Protein AF-A0A2V2D8F5-F1 (afdb_monomer_lite)

Secondary structure (DSSP, 8-state):
--PPP------PPPPP------HHHHHHHHHHHHHHSTT-HHHHHHHHHHHHHH-HHHHHHHHHHHHHHHHHS-----------------

Foldseek 3Di:
DDDDDPPPPPPDDDDDDDDDDDPVVVVVLQVCCVVPVVSPSVVSVVVVVVVCCVPPVSVVVCPVVVVVVPVVDDDPPDD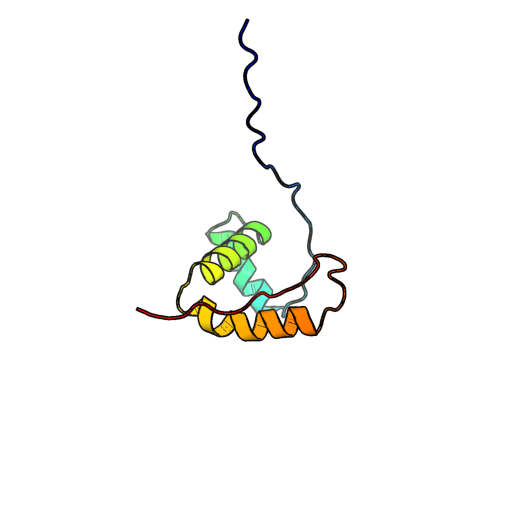DDDDDDDDDDD

Structure (mmCIF, N/CA/C/O backbone):
data_AF-A0A2V2D8F5-F1
#
_entry.id   AF-A0A2V2D8F5-F1
#
loop_
_atom_site.group_PDB
_atom_site.id
_atom_site.type_symbol
_atom_site.label_atom_id
_atom_site.label_alt_id
_atom_site.label_comp_id
_atom_site.label_asym_id
_atom_site.label_entity_id
_atom_site.label_seq_id
_atom_site.pdbx_PDB_ins_code
_atom_site.Cartn_x
_atom_site.Cartn_y
_atom_site.Cartn_z
_atom_site.occupancy
_atom_site.B_iso_or_equiv
_atom_site.auth_seq_id
_atom_site.auth_comp_id
_atom_site.auth_asym_id
_atom_site.auth_atom_id
_atom_site.pdbx_PDB_model_num
ATOM 1 N N . MET A 1 1 ? 17.863 -2.666 -47.120 1.00 48.50 1 MET A N 1
ATOM 2 C CA . MET A 1 1 ? 16.674 -2.747 -46.241 1.00 48.50 1 MET A CA 1
ATOM 3 C C . MET A 1 1 ? 17.149 -2.825 -44.792 1.00 48.50 1 MET A C 1
ATOM 5 O O . MET A 1 1 ? 17.772 -3.813 -44.428 1.00 48.50 1 MET A O 1
ATOM 9 N N . LYS A 1 2 ? 16.979 -1.761 -43.995 1.00 49.56 2 LYS A N 1
ATOM 10 C CA . LYS A 1 2 ? 17.429 -1.719 -42.590 1.00 49.56 2 LYS A CA 1
ATOM 11 C C . LYS A 1 2 ? 16.350 -2.361 -41.708 1.00 49.56 2 LYS A C 1
ATOM 13 O O . LYS A 1 2 ? 15.234 -1.858 -41.661 1.00 49.56 2 LYS A O 1
ATOM 18 N N . LYS A 1 3 ? 16.660 -3.487 -41.056 1.00 52.47 3 LYS A N 1
ATOM 19 C CA . LYS A 1 3 ? 15.766 -4.121 -40.071 1.00 52.47 3 LYS A CA 1
ATOM 20 C C . LYS A 1 3 ? 15.691 -3.225 -38.830 1.00 52.47 3 LYS A C 1
ATOM 22 O O . LYS A 1 3 ? 16.727 -2.903 -38.254 1.00 52.47 3 LYS A O 1
ATOM 27 N N . ALA A 1 4 ? 14.483 -2.825 -38.440 1.00 51.91 4 ALA A N 1
ATOM 28 C CA . ALA A 1 4 ? 14.245 -2.126 -37.183 1.00 51.91 4 ALA A CA 1
ATOM 29 C C . ALA A 1 4 ? 14.610 -3.056 -36.015 1.00 51.91 4 ALA A C 1
ATOM 31 O O . ALA A 1 4 ? 14.122 -4.187 -35.943 1.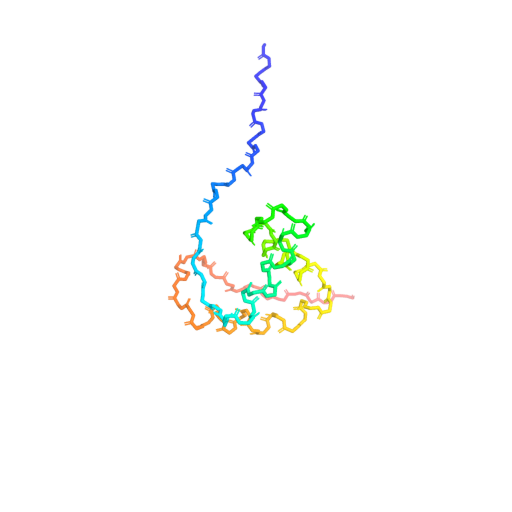00 51.91 4 ALA A O 1
ATOM 32 N N . ARG A 1 5 ? 15.496 -2.599 -35.123 1.00 55.66 5 ARG A N 1
ATOM 33 C CA . ARG A 1 5 ? 15.755 -3.281 -33.853 1.00 55.66 5 ARG A CA 1
ATOM 34 C C . ARG A 1 5 ? 14.484 -3.154 -33.013 1.00 55.66 5 ARG A C 1
ATOM 36 O O . ARG A 1 5 ? 14.017 -2.050 -32.762 1.00 55.66 5 ARG A O 1
ATOM 43 N N . LYS A 1 6 ? 13.887 -4.290 -32.650 1.00 53.72 6 LYS A N 1
ATOM 44 C CA . LYS A 1 6 ? 12.806 -4.354 -31.665 1.00 53.72 6 LYS A CA 1
ATOM 45 C C . LYS A 1 6 ? 13.456 -4.067 -30.315 1.00 53.72 6 LYS A C 1
ATOM 47 O O . LYS A 1 6 ? 14.051 -4.966 -29.728 1.00 53.72 6 LYS A O 1
ATOM 52 N N . ASP A 1 7 ? 13.386 -2.822 -29.862 1.00 55.66 7 ASP A N 1
ATOM 53 C CA . ASP A 1 7 ? 13.685 -2.498 -28.474 1.00 55.66 7 ASP A CA 1
ATOM 54 C C . ASP A 1 7 ? 12.682 -3.268 -27.613 1.00 55.66 7 ASP A C 1
ATOM 56 O O . ASP A 1 7 ? 11.480 -2.989 -27.591 1.00 55.66 7 ASP A O 1
ATOM 60 N N . SER A 1 8 ? 13.178 -4.339 -26.999 1.00 52.03 8 SER A N 1
ATOM 61 C CA . SER A 1 8 ? 12.465 -5.157 -26.032 1.00 52.03 8 SER A CA 1
ATOM 62 C C . SER A 1 8 ? 12.091 -4.264 -24.854 1.00 52.03 8 SER A C 1
ATOM 64 O O . SER A 1 8 ? 12.877 -4.082 -23.926 1.00 52.03 8 SER A O 1
ATOM 66 N N . LYS A 1 9 ? 10.887 -3.684 -24.888 1.00 58.00 9 LYS A N 1
ATOM 67 C CA . LYS A 1 9 ? 10.255 -3.135 -23.690 1.00 58.00 9 LYS A CA 1
ATOM 68 C C . LYS A 1 9 ? 10.147 -4.295 -22.707 1.00 58.00 9 LYS A C 1
ATOM 70 O O . LYS A 1 9 ? 9.383 -5.224 -22.960 1.00 58.00 9 LYS A O 1
ATOM 75 N N . TYR A 1 10 ? 10.945 -4.263 -21.643 1.00 53.25 10 TYR A N 1
ATOM 76 C CA . TYR A 1 10 ? 10.879 -5.203 -20.527 1.00 53.25 10 TYR A CA 1
ATOM 77 C C . TYR A 1 10 ? 9.505 -5.079 -19.851 1.00 53.25 10 TYR A C 1
ATOM 79 O O . TYR A 1 10 ? 9.348 -4.412 -18.836 1.00 53.25 10 TYR A O 1
ATOM 87 N N . PHE A 1 11 ? 8.481 -5.690 -20.440 1.00 55.34 11 PHE A N 1
ATOM 88 C CA . PHE A 1 11 ? 7.241 -6.001 -19.749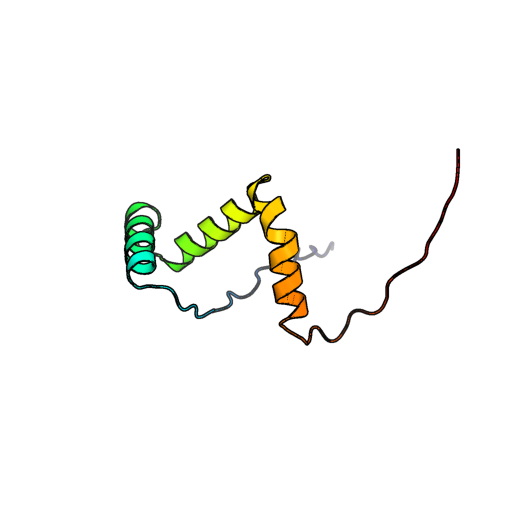 1.00 55.34 11 PHE A CA 1
ATOM 89 C C . PHE A 1 11 ? 7.511 -7.280 -18.967 1.00 55.34 11 PHE A C 1
ATOM 91 O O . PHE A 1 11 ? 7.360 -8.386 -19.487 1.00 55.34 11 PHE A O 1
ATOM 98 N N . SER A 1 12 ? 7.991 -7.131 -17.732 1.00 70.12 12 SER A N 1
ATOM 99 C CA . SER A 1 12 ? 8.011 -8.254 -16.805 1.00 70.12 12 SER A CA 1
ATOM 100 C C . SER A 1 12 ? 6.571 -8.705 -16.563 1.00 70.12 12 SER A C 1
ATOM 102 O O . SER A 1 12 ? 5.642 -7.901 -16.458 1.00 70.12 12 SER A O 1
ATOM 104 N N . THR A 1 13 ? 6.361 -10.017 -16.548 1.00 80.56 13 THR A N 1
ATOM 105 C CA . THR A 1 13 ? 5.044 -10.582 -16.256 1.00 80.56 13 THR A CA 1
ATOM 106 C C . THR A 1 13 ? 4.669 -10.224 -14.815 1.00 80.56 13 THR A C 1
ATOM 108 O O . THR A 1 13 ? 5.508 -10.399 -13.928 1.00 80.56 13 THR A O 1
ATOM 111 N N . PRO A 1 14 ? 3.449 -9.723 -14.546 1.00 80.19 14 PRO A N 1
ATOM 112 C CA . PRO A 1 14 ? 3.038 -9.399 -13.187 1.00 80.19 14 PRO A CA 1
ATOM 113 C C . PRO A 1 14 ? 3.093 -10.653 -12.307 1.00 80.19 14 PRO A C 1
ATOM 115 O O . PRO A 1 14 ? 2.514 -11.689 -12.636 1.00 80.19 14 PRO A O 1
ATOM 118 N N . VAL A 1 15 ? 3.806 -10.557 -11.184 1.00 84.88 15 VAL A N 1
ATOM 119 C CA . VAL A 1 15 ? 3.964 -11.651 -10.220 1.00 84.88 15 VAL A CA 1
ATOM 120 C C . VAL A 1 15 ? 2.965 -11.466 -9.089 1.00 84.88 15 VAL A C 1
ATOM 122 O O . VAL A 1 15 ? 2.916 -10.415 -8.453 1.00 84.88 15 VAL A O 1
ATOM 125 N N . ARG A 1 16 ? 2.187 -12.509 -8.797 1.00 87.50 16 ARG A N 1
ATOM 126 C CA . ARG A 1 16 ? 1.277 -12.514 -7.651 1.00 87.50 16 ARG A CA 1
ATOM 127 C C . ARG A 1 16 ? 2.038 -12.895 -6.382 1.00 87.50 16 ARG A C 1
ATOM 129 O O . ARG A 1 16 ? 2.739 -13.905 -6.354 1.00 87.50 16 ARG A O 1
ATOM 136 N N . LYS A 1 17 ? 1.873 -12.103 -5.326 1.00 85.88 17 LYS A N 1
ATOM 137 C CA . LYS A 1 17 ? 2.387 -12.388 -3.982 1.00 85.88 17 LYS A CA 1
ATOM 138 C C . LYS A 1 17 ? 1.229 -12.358 -2.992 1.00 85.88 17 LYS A C 1
ATOM 140 O O . LYS A 1 17 ? 0.327 -11.535 -3.123 1.00 85.88 17 LYS A O 1
ATOM 145 N N . THR A 1 18 ? 1.269 -13.258 -2.019 1.00 91.81 18 THR A N 1
ATOM 146 C CA . THR A 1 18 ? 0.345 -13.263 -0.883 1.00 91.81 18 THR A CA 1
ATOM 147 C C . THR A 1 18 ? 1.106 -12.759 0.331 1.00 91.81 18 THR A C 1
ATOM 149 O O . THR A 1 18 ? 2.222 -13.211 0.579 1.00 91.81 18 THR A O 1
ATOM 152 N N . ILE A 1 19 ? 0.512 -11.827 1.068 1.00 86.56 19 ILE A N 1
ATOM 153 C CA . ILE A 1 19 ? 1.064 -11.284 2.309 1.00 86.56 19 ILE A CA 1
ATOM 154 C C . ILE A 1 19 ? 0.020 -11.402 3.416 1.00 86.56 19 ILE A C 1
ATOM 156 O O . ILE A 1 19 ? -1.181 -11.384 3.146 1.00 86.56 19 ILE A O 1
ATOM 160 N N . SER A 1 20 ? 0.483 -11.511 4.656 1.00 92.38 20 SER A N 1
ATOM 161 C CA . SER A 1 20 ? -0.368 -11.517 5.844 1.00 92.38 20 SER A CA 1
ATOM 162 C C . SER A 1 20 ? -0.063 -10.275 6.669 1.00 92.38 20 SER A C 1
ATOM 164 O O . SER A 1 20 ? 1.086 -10.034 7.028 1.00 92.38 20 SER A O 1
ATOM 166 N N . ILE A 1 21 ? -1.094 -9.484 6.949 1.00 91.75 21 ILE A N 1
ATOM 167 C CA . ILE A 1 21 ? -1.025 -8.264 7.759 1.00 91.75 21 ILE A CA 1
ATOM 168 C C . ILE A 1 21 ? -2.188 -8.257 8.753 1.00 91.75 21 ILE A C 1
ATOM 170 O O . ILE A 1 21 ? -3.141 -9.022 8.600 1.00 91.75 21 ILE A O 1
ATOM 174 N N . SER A 1 22 ? -2.111 -7.416 9.784 1.00 97.12 22 SER A N 1
ATOM 175 C CA . SER A 1 22 ? -3.215 -7.265 10.733 1.00 97.12 22 SER A CA 1
ATOM 176 C C . SER A 1 22 ? -4.453 -6.675 10.048 1.00 97.12 22 SER A C 1
ATOM 178 O O . SER A 1 22 ? -4.341 -5.895 9.098 1.00 97.12 22 SER 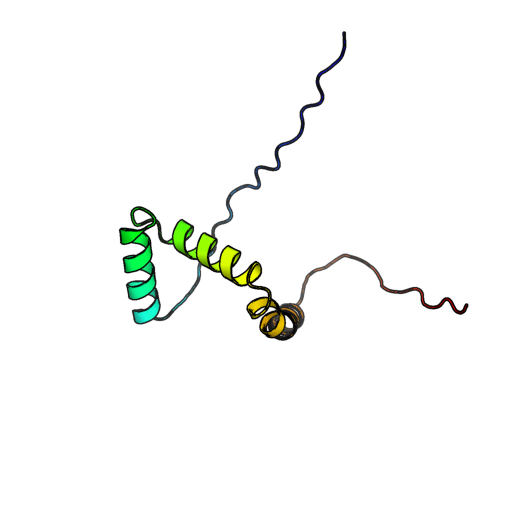A O 1
ATOM 180 N N . GLN A 1 23 ? -5.637 -7.013 10.567 1.00 96.31 23 GLN A N 1
ATOM 181 C CA . GLN A 1 23 ? -6.905 -6.519 10.024 1.00 96.31 23 GLN A CA 1
ATOM 182 C C . GLN A 1 23 ? -6.961 -4.986 10.023 1.00 96.31 23 GLN A C 1
ATOM 184 O O . GLN A 1 23 ? -7.305 -4.386 9.014 1.00 96.31 23 GLN A O 1
ATOM 189 N N . THR A 1 24 ? -6.519 -4.344 11.106 1.00 97.19 24 THR A N 1
ATOM 190 C CA . THR A 1 24 ? -6.491 -2.880 11.210 1.00 97.19 24 THR A CA 1
ATOM 191 C C . THR A 1 24 ? -5.644 -2.236 10.111 1.00 97.19 24 THR A C 1
ATOM 193 O O . THR A 1 24 ? -6.049 -1.231 9.531 1.00 97.19 24 THR A O 1
ATOM 196 N N . THR A 1 25 ? -4.479 -2.810 9.793 1.00 93.81 25 THR A N 1
ATOM 197 C CA . THR A 1 25 ? -3.621 -2.298 8.715 1.00 93.81 25 THR A CA 1
ATOM 198 C C . THR A 1 25 ? -4.272 -2.499 7.351 1.00 93.81 25 THR A C 1
ATOM 200 O O . THR A 1 25 ? -4.199 -1.604 6.511 1.00 93.81 25 THR A O 1
ATOM 203 N N . LEU A 1 26 ? -4.932 -3.641 7.137 1.00 95.62 26 LEU A N 1
ATOM 204 C CA . LEU A 1 26 ? -5.674 -3.908 5.907 1.00 95.62 26 LEU A CA 1
ATOM 205 C C . LEU A 1 26 ? -6.814 -2.901 5.712 1.00 95.62 26 LEU A C 1
ATOM 207 O O . LEU A 1 26 ? -6.940 -2.342 4.627 1.00 95.62 26 LEU A O 1
ATOM 211 N N . ASP A 1 27 ? -7.589 -2.620 6.759 1.00 97.06 27 ASP A N 1
ATOM 212 C CA . ASP A 1 27 ? -8.718 -1.688 6.698 1.00 97.06 27 ASP A CA 1
ATOM 213 C C . ASP A 1 27 ? -8.256 -0.260 6.380 1.00 97.06 27 ASP A C 1
ATOM 215 O O . ASP A 1 27 ? -8.880 0.446 5.589 1.00 97.06 27 ASP A O 1
ATOM 219 N N . ILE A 1 28 ? -7.139 0.172 6.974 1.00 96.62 28 ILE A N 1
ATOM 220 C CA . ILE A 1 28 ? -6.535 1.474 6.673 1.00 96.62 28 ILE A CA 1
ATOM 221 C C . ILE A 1 28 ? -6.055 1.505 5.219 1.00 96.62 28 ILE A C 1
ATOM 223 O O . ILE A 1 28 ? -6.391 2.434 4.488 1.00 96.62 28 ILE A O 1
ATOM 227 N N . ALA A 1 29 ? -5.309 0.488 4.782 1.00 95.06 29 ALA A N 1
ATOM 228 C CA . ALA A 1 29 ? -4.794 0.413 3.418 1.00 95.06 29 ALA A CA 1
ATOM 229 C C . ALA A 1 29 ? -5.921 0.396 2.374 1.00 95.06 29 ALA A C 1
ATOM 231 O O . ALA A 1 29 ? -5.816 1.070 1.350 1.00 95.06 29 ALA A O 1
ATOM 232 N N . GLN A 1 30 ? -7.018 -0.316 2.648 1.00 97.12 30 GLN A N 1
ATOM 233 C CA . GLN A 1 30 ? -8.174 -0.359 1.760 1.00 97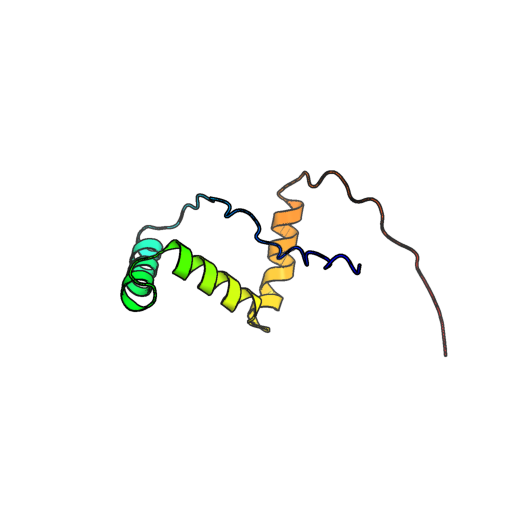.12 30 GLN A CA 1
ATOM 234 C C . GLN A 1 30 ? -8.858 1.006 1.651 1.00 97.12 30 GLN A C 1
ATOM 236 O O . GLN A 1 30 ? -9.161 1.418 0.539 1.00 97.12 30 GLN A O 1
ATOM 241 N N . LYS A 1 31 ? -9.010 1.759 2.751 1.00 97.62 31 LYS A N 1
ATOM 242 C CA . LYS A 1 31 ? -9.563 3.126 2.693 1.00 97.62 31 LYS A CA 1
ATOM 243 C C . LYS A 1 31 ? -8.763 4.038 1.761 1.00 97.62 31 LYS A C 1
ATOM 245 O O . LYS A 1 31 ? -9.348 4.732 0.936 1.00 97.62 31 LYS A O 1
ATOM 250 N N . PHE A 1 32 ? -7.432 4.002 1.846 1.00 96.31 32 PHE A N 1
ATOM 251 C CA . PHE A 1 32 ? -6.577 4.775 0.938 1.00 96.31 32 PHE A CA 1
ATOM 252 C C . PHE A 1 32 ? -6.654 4.273 -0.505 1.00 96.31 32 PHE A C 1
ATOM 254 O O . PHE A 1 32 ? -6.632 5.069 -1.444 1.00 96.31 32 PHE A O 1
ATOM 261 N N . ALA A 1 33 ? -6.753 2.958 -0.700 1.00 97.06 33 ALA A N 1
ATOM 262 C CA . ALA A 1 33 ? -6.937 2.395 -2.027 1.00 97.06 33 ALA A CA 1
ATOM 263 C C . ALA A 1 33 ? -8.270 2.843 -2.648 1.00 97.06 33 ALA A C 1
ATOM 265 O O . ALA A 1 33 ? -8.295 3.207 -3.822 1.00 97.06 33 ALA A O 1
ATOM 266 N N . ASP A 1 34 ? -9.355 2.862 -1.875 1.00 97.62 34 ASP A N 1
ATOM 267 C CA . ASP A 1 34 ? -10.676 3.322 -2.313 1.00 97.62 34 ASP A CA 1
ATOM 268 C C . ASP A 1 34 ? -10.648 4.801 -2.718 1.00 97.62 34 ASP A C 1
ATOM 270 O O . ASP A 1 34 ? -11.188 5.162 -3.763 1.00 97.62 34 ASP A O 1
ATOM 274 N N . GLU A 1 35 ? -9.961 5.640 -1.937 1.00 97.50 35 GLU A N 1
ATOM 275 C CA . GLU A 1 35 ? -9.888 7.087 -2.160 1.00 97.50 35 GLU A CA 1
ATOM 276 C C . GLU A 1 35 ? -8.988 7.477 -3.347 1.00 97.50 35 GLU A C 1
ATOM 278 O O . GLU A 1 35 ? -9.370 8.319 -4.158 1.00 97.50 35 GLU A O 1
ATOM 283 N N . TYR A 1 36 ? -7.813 6.850 -3.488 1.00 96.12 36 TYR A N 1
ATOM 284 C CA . TYR A 1 36 ? -6.773 7.304 -4.430 1.00 96.12 36 TYR A CA 1
ATOM 285 C C . TYR A 1 36 ? -6.464 6.326 -5.571 1.00 96.12 36 TYR A C 1
ATOM 287 O O . TYR A 1 36 ? -5.860 6.719 -6.567 1.00 96.12 36 TYR A O 1
ATOM 295 N N . TYR A 1 37 ? -6.864 5.059 -5.449 1.00 95.69 37 TYR A N 1
ATOM 296 C CA . TYR A 1 37 ? -6.503 3.982 -6.383 1.00 95.69 37 TYR A CA 1
ATOM 297 C C . TYR A 1 37 ? -7.725 3.205 -6.895 1.00 95.69 37 TYR A C 1
ATOM 299 O O . TYR A 1 37 ? -7.595 2.063 -7.338 1.00 95.69 37 TYR A O 1
ATOM 307 N N . SER A 1 38 ? -8.920 3.805 -6.835 1.00 96.44 38 SER A N 1
ATOM 308 C CA . SER A 1 38 ? -10.178 3.193 -7.297 1.00 96.44 38 SER A CA 1
ATOM 309 C C . SER A 1 38 ? -10.461 1.822 -6.659 1.00 96.44 38 SER A C 1
ATOM 311 O O . SER A 1 38 ? -10.950 0.904 -7.316 1.00 96.44 38 SER A O 1
ATOM 313 N N . GLY A 1 39 ? -10.086 1.663 -5.390 1.00 94.69 39 GLY A N 1
ATOM 314 C CA . GLY A 1 39 ? -10.224 0.429 -4.613 1.00 94.69 39 GLY A CA 1
ATOM 315 C C . GLY A 1 39 ? -9.172 -0.640 -4.907 1.00 94.69 39 GLY A C 1
ATOM 316 O O . GLY A 1 39 ? -9.212 -1.727 -4.327 1.00 94.69 39 GLY A O 1
ATOM 317 N N . ASN A 1 40 ? -8.197 -0.362 -5.779 1.00 96.50 40 ASN A N 1
ATOM 318 C CA . ASN A 1 40 ? -7.145 -1.313 -6.113 1.00 96.50 40 ASN A CA 1
ATOM 319 C C . ASN A 1 40 ? -6.047 -1.336 -5.040 1.00 96.50 40 ASN A C 1
ATOM 321 O O . ASN A 1 40 ? -5.051 -0.611 -5.110 1.00 96.50 40 ASN A O 1
ATOM 325 N N . LEU A 1 41 ? -6.209 -2.239 -4.072 1.00 94.94 41 LEU A N 1
ATOM 326 C CA . LEU A 1 41 ? -5.259 -2.425 -2.977 1.00 94.94 41 LEU A CA 1
ATOM 327 C C . LEU A 1 41 ? -3.848 -2.794 -3.460 1.00 94.94 41 LEU A C 1
ATOM 329 O O . LEU A 1 41 ? -2.861 -2.338 -2.889 1.00 94.94 41 LEU A O 1
ATOM 333 N N . SER A 1 42 ? -3.722 -3.591 -4.526 1.00 93.75 42 SER A N 1
ATOM 334 C CA . SER A 1 42 ? -2.407 -3.961 -5.067 1.00 93.75 42 SER A CA 1
ATOM 335 C C . SER A 1 42 ? -1.669 -2.761 -5.663 1.00 93.75 42 SER A C 1
ATOM 337 O O . SER A 1 42 ? -0.456 -2.661 -5.494 1.00 93.75 42 SER A O 1
ATOM 339 N N . ALA A 1 43 ? -2.384 -1.843 -6.319 1.00 93.31 43 ALA A N 1
ATOM 340 C CA . ALA A 1 43 ? -1.797 -0.615 -6.849 1.00 93.31 43 ALA A CA 1
ATOM 341 C C . ALA A 1 43 ? -1.340 0.321 -5.721 1.00 93.31 43 ALA A C 1
ATOM 343 O O . ALA A 1 43 ? -0.214 0.814 -5.768 1.00 93.31 43 ALA A O 1
ATOM 344 N N . PHE A 1 44 ? -2.168 0.488 -4.684 1.00 95.12 44 PHE A N 1
ATOM 345 C CA . PHE A 1 44 ? -1.806 1.261 -3.495 1.00 95.12 44 PHE A CA 1
ATOM 346 C C . PHE A 1 44 ? -0.537 0.709 -2.831 1.00 95.12 44 PHE A C 1
ATOM 348 O O . PHE A 1 44 ? 0.438 1.437 -2.667 1.00 95.12 44 PHE A O 1
ATOM 355 N N . LEU A 1 45 ? -0.505 -0.594 -2.525 1.00 92.25 45 LEU A N 1
ATOM 356 C CA . LEU A 1 45 ? 0.642 -1.223 -1.865 1.00 92.25 45 LEU A CA 1
ATOM 357 C C . LEU A 1 45 ? 1.919 -1.144 -2.710 1.00 92.25 45 LEU A C 1
ATOM 359 O O . LEU A 1 45 ? 2.990 -0.865 -2.173 1.00 92.25 45 LEU A O 1
ATOM 363 N N . ALA A 1 46 ? 1.822 -1.358 -4.026 1.00 90.44 46 ALA A N 1
ATOM 364 C CA . ALA A 1 46 ? 2.967 -1.221 -4.921 1.00 90.44 46 ALA A CA 1
ATOM 365 C C . ALA A 1 46 ? 3.515 0.214 -4.918 1.00 90.44 46 ALA A C 1
ATOM 367 O O . ALA A 1 46 ? 4.723 0.402 -4.782 1.00 90.44 46 ALA A O 1
ATOM 368 N N . ALA A 1 47 ? 2.636 1.218 -5.003 1.00 89.44 47 ALA A N 1
ATOM 369 C CA . ALA A 1 47 ? 3.033 2.620 -4.951 1.00 89.44 47 ALA A CA 1
ATOM 370 C C . ALA A 1 47 ? 3.686 2.968 -3.606 1.00 89.44 47 ALA A C 1
ATOM 372 O O . ALA A 1 47 ? 4.754 3.573 -3.586 1.00 89.44 47 ALA A O 1
ATOM 373 N N . SER A 1 48 ? 3.108 2.527 -2.483 1.00 87.69 48 SER A N 1
ATOM 374 C CA . SER A 1 48 ? 3.685 2.741 -1.149 1.00 87.69 48 SER A CA 1
ATOM 375 C C . SER A 1 48 ? 5.089 2.151 -1.016 1.00 87.69 48 SER A C 1
ATOM 377 O O . SER A 1 48 ? 5.972 2.797 -0.452 1.00 87.69 48 SER A O 1
ATOM 379 N N . ILE A 1 49 ? 5.321 0.952 -1.561 1.00 85.81 49 ILE A N 1
ATOM 380 C CA . ILE A 1 49 ? 6.649 0.326 -1.564 1.00 85.81 49 ILE A CA 1
ATOM 381 C C . ILE A 1 49 ? 7.630 1.162 -2.390 1.00 85.81 49 ILE A C 1
ATOM 383 O O . ILE A 1 49 ? 8.714 1.463 -1.895 1.00 85.81 49 ILE A O 1
ATOM 387 N N . ILE A 1 50 ? 7.252 1.580 -3.601 1.00 83.81 50 ILE A N 1
ATOM 388 C CA . ILE A 1 50 ? 8.106 2.409 -4.467 1.00 83.81 50 ILE A CA 1
ATOM 389 C C . ILE A 1 50 ? 8.479 3.717 -3.755 1.00 83.81 50 ILE A C 1
ATOM 391 O O . ILE A 1 50 ? 9.663 4.008 -3.599 1.00 83.81 50 ILE A O 1
ATOM 395 N N . TYR A 1 51 ? 7.497 4.442 -3.212 1.00 83.19 51 TYR A N 1
ATOM 396 C CA . TYR A 1 51 ? 7.744 5.680 -2.466 1.00 83.19 51 TYR A CA 1
ATOM 397 C C . TYR A 1 51 ? 8.655 5.469 -1.251 1.00 83.19 51 TYR A C 1
ATOM 399 O O . TYR A 1 51 ? 9.525 6.295 -0.975 1.00 83.19 51 TYR A O 1
ATOM 407 N N . SER A 1 52 ? 8.499 4.353 -0.532 1.00 80.38 52 SER A N 1
ATOM 408 C CA . SER A 1 52 ? 9.370 4.032 0.604 1.00 80.38 52 SER A CA 1
ATOM 409 C C . SER A 1 52 ? 10.822 3.763 0.191 1.00 80.38 52 SER A C 1
ATOM 411 O O . SER A 1 52 ? 11.735 4.082 0.949 1.00 80.38 52 SER A O 1
ATOM 413 N N . GLN A 1 53 ? 11.050 3.221 -1.010 1.00 71.94 53 GLN A N 1
ATOM 414 C CA . GLN A 1 53 ? 12.390 2.956 -1.543 1.00 71.94 53 GLN A CA 1
ATOM 415 C C . GLN A 1 53 ? 13.058 4.225 -2.088 1.00 71.94 53 GLN A C 1
ATOM 417 O O . GLN A 1 53 ? 14.278 4.365 -2.001 1.00 71.94 53 GLN A O 1
ATOM 422 N N . GLU A 1 54 ? 12.267 5.161 -2.614 1.00 73.12 54 GLU A N 1
ATOM 423 C CA . GLU A 1 54 ? 12.737 6.466 -3.101 1.00 73.12 54 GLU A CA 1
ATOM 424 C C . GLU A 1 54 ? 13.008 7.470 -1.967 1.00 73.12 54 GLU A C 1
ATOM 426 O O . GLU A 1 54 ? 13.739 8.446 -2.144 1.00 73.12 54 GLU A O 1
ATOM 431 N N . CYS A 1 55 ? 12.471 7.226 -0.771 1.00 68.62 55 CYS A N 1
ATOM 432 C CA . CYS A 1 55 ? 12.760 8.015 0.419 1.00 68.62 55 CYS A CA 1
ATOM 433 C C . CYS A 1 55 ? 14.212 7.784 0.885 1.00 68.62 55 CYS A C 1
ATOM 435 O O . CYS A 1 55 ? 14.531 6.777 1.520 1.00 68.62 55 CYS A O 1
ATOM 437 N N . ALA A 1 56 ? 15.097 8.753 0.621 1.00 58.41 56 ALA A N 1
ATOM 438 C CA . ALA A 1 56 ? 16.526 8.682 0.958 1.00 58.41 56 ALA A CA 1
ATOM 439 C C . ALA A 1 56 ? 16.798 8.368 2.444 1.00 58.41 56 ALA A C 1
ATOM 441 O O . ALA A 1 56 ? 17.716 7.613 2.751 1.00 58.41 56 ALA A O 1
ATOM 442 N N . ASN A 1 57 ? 15.961 8.877 3.354 1.00 60.81 57 ASN A N 1
ATOM 443 C CA . ASN A 1 57 ? 16.069 8.611 4.794 1.00 60.81 57 ASN A CA 1
ATOM 444 C C . ASN A 1 57 ? 15.487 7.244 5.199 1.00 60.81 57 ASN A C 1
ATOM 446 O O . ASN A 1 57 ? 15.958 6.638 6.153 1.00 60.81 57 ASN A O 1
ATOM 450 N N . CYS A 1 58 ? 14.505 6.727 4.455 1.00 59.34 58 CYS A N 1
ATOM 451 C CA . CYS A 1 58 ? 13.900 5.414 4.690 1.00 59.34 58 CYS A CA 1
ATOM 452 C C . CYS A 1 58 ? 14.784 4.267 4.161 1.00 59.34 58 CYS A C 1
ATOM 454 O O . CYS A 1 58 ? 14.656 3.120 4.588 1.00 59.34 58 CYS A O 1
ATOM 456 N N . ARG A 1 59 ? 15.697 4.575 3.230 1.00 53.47 59 ARG A N 1
ATOM 457 C CA . ARG A 1 59 ? 16.671 3.629 2.669 1.00 53.47 59 ARG A CA 1
ATOM 458 C C . ARG A 1 59 ? 17.741 3.215 3.685 1.00 53.47 59 ARG A C 1
ATOM 460 O O . ARG A 1 59 ? 18.150 2.058 3.687 1.00 53.47 59 ARG A O 1
ATOM 467 N N . ILE A 1 60 ? 18.140 4.134 4.569 1.00 54.72 60 ILE A N 1
ATOM 468 C CA . ILE A 1 60 ? 19.223 3.935 5.548 1.00 54.72 60 ILE A CA 1
ATOM 469 C C . ILE A 1 60 ? 18.836 2.893 6.612 1.00 54.72 60 ILE A C 1
ATOM 471 O O . ILE A 1 60 ? 19.654 2.053 6.966 1.00 54.72 60 ILE A O 1
ATOM 475 N N . GLU A 1 61 ? 17.577 2.862 7.064 1.00 54.16 61 GLU A N 1
ATOM 476 C CA . GLU A 1 61 ? 17.107 1.858 8.041 1.00 54.16 61 GLU A CA 1
ATOM 477 C C . GLU A 1 61 ? 16.804 0.477 7.428 1.00 54.16 61 GLU A C 1
ATOM 479 O O . GLU A 1 61 ? 16.613 -0.503 8.155 1.00 54.16 61 GLU A O 1
ATOM 484 N N . ASN A 1 62 ? 16.729 0.384 6.096 1.00 55.12 62 ASN A N 1
ATOM 485 C CA . ASN A 1 62 ? 16.332 -0.835 5.396 1.00 55.12 62 ASN A CA 1
ATOM 486 C C . ASN A 1 62 ? 17.514 -1.680 4.912 1.00 55.12 62 ASN A C 1
ATOM 488 O O . ASN A 1 62 ? 17.330 -2.882 4.770 1.00 55.12 62 ASN A O 1
ATOM 492 N N . GLU A 1 63 ? 18.709 -1.128 4.679 1.00 59.91 63 GLU A N 1
ATOM 493 C CA . GLU A 1 63 ? 19.844 -1.930 4.184 1.00 59.91 63 GLU A CA 1
ATOM 494 C C . GLU A 1 63 ? 20.264 -3.032 5.168 1.00 59.91 63 GLU A C 1
ATOM 496 O O . GLU A 1 63 ? 20.407 -4.184 4.759 1.00 59.91 63 GLU A O 1
ATOM 501 N N . GLU A 1 64 ? 20.362 -2.744 6.469 1.00 58.88 64 GLU A N 1
ATOM 502 C CA . GLU A 1 64 ? 20.668 -3.776 7.475 1.00 58.88 64 GLU A CA 1
ATOM 503 C C . GLU A 1 64 ? 19.546 -4.816 7.614 1.00 58.88 64 GLU A C 1
ATOM 505 O O . GLU A 1 64 ? 19.815 -6.014 7.720 1.00 58.88 64 GLU A O 1
ATOM 510 N N . LYS A 1 65 ? 18.276 -4.394 7.563 1.00 58.31 65 LYS A N 1
ATOM 511 C CA . LYS A 1 65 ? 17.125 -5.308 7.673 1.00 58.31 65 LYS A CA 1
ATOM 512 C C . LYS A 1 65 ? 16.939 -6.171 6.426 1.00 58.31 65 LYS A C 1
ATOM 514 O O . LYS A 1 65 ? 16.637 -7.356 6.544 1.00 58.31 65 LYS A O 1
ATOM 519 N N . LEU A 1 66 ? 17.136 -5.608 5.236 1.00 61.34 66 LEU A N 1
ATOM 520 C CA . LEU A 1 66 ? 17.086 -6.337 3.967 1.00 61.34 66 LEU A CA 1
ATOM 521 C C . LEU A 1 66 ? 18.249 -7.320 3.860 1.00 61.34 66 LEU A C 1
ATOM 523 O O . LEU A 1 66 ? 18.045 -8.448 3.412 1.00 61.34 66 LEU A O 1
ATOM 527 N N . ARG A 1 67 ? 19.435 -6.935 4.346 1.00 62.38 67 ARG A N 1
ATOM 528 C CA . ARG A 1 67 ? 20.572 -7.843 4.473 1.00 62.38 67 ARG A CA 1
ATOM 529 C C . ARG A 1 67 ? 20.248 -9.002 5.417 1.00 62.38 67 ARG A C 1
ATOM 531 O O . ARG A 1 67 ? 20.407 -10.149 5.014 1.00 62.38 67 ARG A O 1
ATOM 538 N N . ALA A 1 68 ? 19.674 -8.737 6.590 1.00 61.84 68 ALA A N 1
ATOM 539 C CA . ALA A 1 68 ? 19.252 -9.786 7.521 1.00 61.84 68 ALA A CA 1
ATOM 540 C C . ALA A 1 68 ? 18.187 -10.732 6.929 1.00 61.84 68 ALA A C 1
ATOM 542 O O . ALA A 1 68 ? 18.226 -11.932 7.179 1.00 61.84 68 ALA A O 1
ATOM 543 N N . ILE A 1 69 ? 17.262 -10.234 6.099 1.00 59.59 69 ILE A N 1
ATOM 544 C CA . ILE A 1 69 ? 16.284 -11.074 5.383 1.00 59.59 69 ILE A CA 1
ATOM 545 C C . ILE A 1 69 ? 16.963 -11.907 4.284 1.00 59.59 69 ILE A C 1
ATOM 547 O O . ILE A 1 69 ? 16.617 -13.074 4.108 1.00 59.59 69 ILE A O 1
ATOM 551 N N . SER A 1 70 ? 17.941 -11.342 3.568 1.00 57.84 70 SER A N 1
ATOM 552 C CA . SER A 1 70 ? 18.724 -12.075 2.562 1.00 57.84 70 SER A CA 1
ATOM 553 C C . SER A 1 70 ? 19.612 -13.163 3.178 1.00 57.84 70 SER A C 1
ATOM 555 O O . SER A 1 70 ? 19.771 -14.229 2.594 1.00 57.84 70 SER A O 1
ATOM 557 N N . GLU A 1 71 ? 20.128 -12.922 4.386 1.00 60.06 71 GLU A N 1
ATOM 558 C CA . GLU A 1 71 ? 20.929 -13.876 5.155 1.00 60.06 71 GLU A CA 1
ATOM 559 C C . GLU A 1 71 ? 20.043 -14.938 5.840 1.00 60.06 71 GLU A C 1
ATOM 561 O O . GLU A 1 71 ? 20.443 -16.095 5.949 1.00 60.06 71 GLU A O 1
ATOM 566 N N . ALA A 1 72 ? 18.811 -14.591 6.239 1.00 60.75 72 ALA A N 1
ATOM 567 C CA . ALA A 1 72 ? 17.840 -15.524 6.822 1.00 60.75 72 ALA A CA 1
ATOM 568 C C . ALA A 1 72 ? 17.094 -16.383 5.777 1.00 60.75 72 ALA A C 1
ATOM 570 O O . ALA A 1 72 ? 16.528 -17.421 6.123 1.00 60.75 72 ALA A O 1
ATOM 571 N N . GLY A 1 73 ? 17.083 -15.972 4.505 1.00 43.06 73 GLY A N 1
ATOM 572 C CA . GLY A 1 73 ? 16.463 -16.679 3.383 1.00 43.06 73 GLY A CA 1
ATOM 573 C C . GLY A 1 73 ? 17.498 -17.304 2.450 1.00 43.06 73 GLY A C 1
ATOM 574 O O . GLY A 1 73 ? 17.679 -16.841 1.326 1.00 43.06 73 GLY A O 1
ATOM 575 N N . GLY A 1 74 ? 18.188 -18.351 2.903 1.00 48.06 74 GLY A N 1
ATOM 576 C CA . GLY A 1 74 ? 19.155 -19.083 2.085 1.00 48.06 74 GLY A CA 1
ATOM 577 C C . GLY A 1 74 ? 18.521 -19.742 0.852 1.00 48.06 74 GLY A C 1
ATOM 578 O O . GLY A 1 74 ? 17.708 -20.646 0.992 1.00 48.06 74 GLY A O 1
ATOM 579 N N . GLU A 1 75 ? 18.902 -19.255 -0.333 1.00 45.50 75 GLU A N 1
ATOM 580 C CA . GLU A 1 75 ? 19.238 -19.977 -1.581 1.00 45.50 75 GLU A CA 1
ATOM 581 C C . GLU A 1 75 ? 19.076 -19.038 -2.796 1.00 45.50 75 GLU A C 1
ATOM 583 O O . GLU A 1 75 ? 18.277 -19.264 -3.702 1.00 45.50 75 GLU A O 1
ATOM 588 N N . ALA A 1 76 ? 19.897 -17.988 -2.874 1.00 45.88 76 ALA A N 1
ATOM 589 C CA . ALA A 1 76 ? 20.303 -17.455 -4.173 1.00 45.88 76 ALA A CA 1
ATOM 590 C C . ALA A 1 76 ? 21.546 -18.233 -4.620 1.00 45.88 76 ALA A C 1
ATOM 592 O O . ALA A 1 76 ? 22.689 -17.812 -4.455 1.00 45.88 76 ALA A O 1
ATOM 593 N N . LYS A 1 77 ? 21.306 -19.440 -5.131 1.00 42.09 77 LYS A N 1
ATOM 594 C CA . LYS A 1 77 ? 22.313 -20.241 -5.820 1.00 42.09 77 LYS A CA 1
ATOM 595 C C . LYS A 1 77 ? 22.732 -19.474 -7.079 1.00 42.09 77 LYS A C 1
ATOM 597 O O . LYS A 1 77 ? 21.939 -19.335 -8.004 1.00 42.09 77 LYS A O 1
ATOM 602 N N . GLY A 1 78 ? 23.978 -19.009 -7.103 1.00 50.06 78 GLY A N 1
ATOM 603 C CA . GLY A 1 78 ? 24.653 -18.543 -8.312 1.00 50.06 78 GLY A CA 1
ATOM 604 C C . GLY A 1 78 ? 24.615 -17.035 -8.549 1.00 50.06 78 GLY A C 1
ATOM 605 O O . GLY A 1 78 ? 23.849 -16.554 -9.372 1.00 50.06 78 GLY A O 1
ATOM 606 N N . MET A 1 79 ? 25.558 -16.317 -7.949 1.00 43.06 79 MET A N 1
ATOM 607 C CA . MET A 1 79 ? 26.556 -15.608 -8.752 1.00 43.06 79 MET A CA 1
ATOM 608 C C . MET A 1 79 ? 27.852 -15.532 -7.946 1.00 43.06 79 MET A C 1
ATOM 610 O O . MET A 1 79 ? 27.893 -15.080 -6.808 1.00 43.06 79 MET A O 1
ATOM 614 N N . SER A 1 80 ? 28.863 -16.138 -8.543 1.00 44.62 80 SER A N 1
ATOM 615 C CA . SER A 1 80 ? 30.217 -16.383 -8.078 1.00 44.62 80 SER A CA 1
ATOM 616 C C . SER A 1 80 ? 31.008 -15.094 -7.811 1.00 44.62 80 SER A C 1
ATOM 618 O O . SER A 1 80 ? 31.080 -14.235 -8.683 1.00 44.62 80 SER A O 1
ATOM 620 N N . GLU A 1 81 ? 31.619 -15.075 -6.617 1.00 39.56 81 GLU A N 1
ATOM 621 C CA . GLU A 1 81 ? 32.870 -14.412 -6.188 1.00 39.56 81 GLU A CA 1
ATOM 622 C C . GLU A 1 81 ? 32.940 -12.867 -6.090 1.00 39.56 81 GLU A C 1
ATOM 624 O O . GLU A 1 81 ? 32.850 -12.159 -7.091 1.00 39.56 81 GLU A O 1
ATOM 629 N N . PRO A 1 82 ? 33.232 -12.321 -4.889 1.00 53.78 82 PRO A N 1
ATOM 630 C CA . PRO A 1 82 ? 34.150 -11.192 -4.691 1.00 53.78 82 PRO A CA 1
ATOM 631 C C . PRO A 1 82 ? 35.564 -11.734 -4.345 1.00 53.78 82 PRO A C 1
ATOM 633 O O . PRO A 1 82 ? 35.679 -12.930 -4.066 1.00 53.78 82 PRO A O 1
ATOM 636 N N . PRO A 1 83 ? 36.619 -10.922 -4.144 1.00 59.19 83 PRO A N 1
ATOM 637 C CA . PRO A 1 83 ? 36.963 -9.577 -4.628 1.00 59.19 83 PRO A CA 1
ATOM 638 C C . PRO A 1 83 ? 38.374 -9.557 -5.282 1.00 59.19 83 PRO A C 1
ATOM 640 O O . PRO A 1 83 ? 39.130 -10.512 -5.152 1.00 59.19 83 PRO A O 1
ATOM 643 N N . GLU A 1 84 ? 38.797 -8.438 -5.878 1.00 38.41 84 GLU A N 1
ATOM 644 C CA . GLU A 1 84 ? 40.227 -8.087 -5.863 1.00 38.41 84 GLU A CA 1
ATOM 645 C C . GLU A 1 84 ? 40.422 -6.649 -5.380 1.00 38.41 84 GLU A C 1
ATOM 647 O O . GLU A 1 84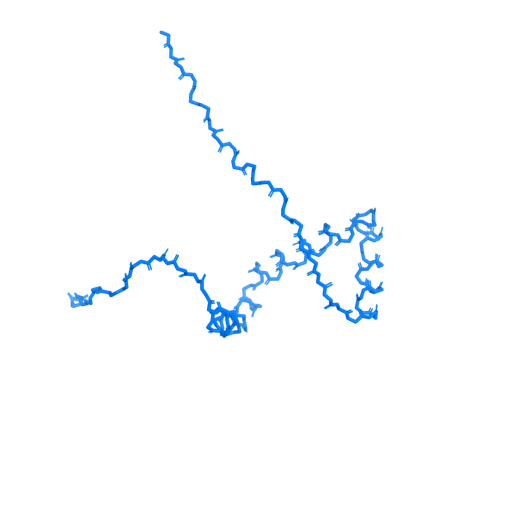 ? 39.661 -5.728 -5.680 1.00 38.41 84 GLU A O 1
ATOM 652 N N . THR A 1 85 ? 41.424 -6.552 -4.524 1.00 47.44 85 THR A N 1
ATOM 653 C CA . THR A 1 85 ? 41.785 -5.491 -3.597 1.00 47.44 85 THR A CA 1
ATOM 654 C C . THR A 1 85 ? 42.845 -4.575 -4.229 1.00 47.44 85 THR A C 1
ATOM 656 O O . THR A 1 85 ? 43.596 -5.009 -5.092 1.00 47.44 85 THR A O 1
ATOM 659 N N . GLU A 1 86 ? 42.954 -3.353 -3.697 1.00 47.94 86 GLU A N 1
ATOM 660 C CA . GLU A 1 86 ? 44.122 -2.446 -3.723 1.00 47.94 86 GLU A CA 1
ATOM 661 C C . GLU A 1 86 ? 44.512 -1.708 -5.016 1.00 47.94 86 GLU A C 1
ATOM 663 O O . GLU A 1 86 ? 44.990 -2.282 -5.981 1.00 47.94 86 GLU A O 1
ATOM 668 N N . LEU A 1 87 ? 44.451 -0.373 -4.944 1.00 40.22 87 LEU A N 1
ATOM 669 C CA . LEU A 1 87 ? 45.484 0.571 -5.400 1.00 40.22 87 LEU A CA 1
ATOM 670 C C . LEU A 1 87 ? 45.090 1.931 -4.778 1.00 40.22 87 LEU A C 1
ATOM 672 O O . LEU A 1 87 ? 44.010 2.442 -5.048 1.00 40.22 87 LEU A O 1
ATOM 676 N N . GLY A 1 88 ? 45.804 2.510 -3.814 1.00 44.38 88 GLY A N 1
ATOM 677 C CA . GLY A 1 88 ? 47.248 2.712 -3.813 1.00 44.38 88 GLY A CA 1
ATOM 678 C C . GLY A 1 88 ? 47.565 4.041 -4.506 1.00 44.38 88 GLY A C 1
ATOM 679 O O . GLY A 1 88 ? 47.693 4.061 -5.721 1.00 44.38 88 GLY A O 1
ATOM 680 N N . GLU A 1 89 ? 47.649 5.106 -3.698 1.00 43.00 89 GLU A N 1
ATOM 681 C CA . GLU A 1 89 ? 48.347 6.397 -3.889 1.00 43.00 89 GLU A CA 1
ATOM 682 C C . GLU A 1 89 ? 48.175 7.210 -5.193 1.00 43.00 89 GLU A C 1
ATOM 684 O O . GLU A 1 89 ? 48.594 6.809 -6.279 1.00 43.00 89 GLU A O 1
ATOM 689 N N . LYS A 1 90 ? 47.748 8.473 -5.041 1.00 43.41 90 LYS A N 1
ATOM 690 C CA . LYS A 1 90 ? 48.643 9.650 -5.095 1.00 43.41 90 LYS A CA 1
ATOM 691 C C . LYS A 1 90 ? 47.974 10.901 -4.533 1.00 43.41 90 LYS A C 1
ATOM 693 O O . LYS A 1 90 ? 46.751 11.054 -4.738 1.00 43.41 90 LYS A O 1
#

pLDDT: mean 70.77, std 20.36, range [38.41, 97.62]

Sequence (90 aa):
MKKARKDSKYFSTPVRKTISISQTTLDIAQKFADEYYSGNLSAFLAASIIYSQECANCRIENEEKLRAISEAGGEAKGMSEPPETELGEK

Radius of gyration: 20.71 Å; chains: 1; bounding box: 59×30×58 Å